Protein AF-A0A067E4E2-F1 (afdb_monomer_lite)

pLDDT: mean 89.76, std 8.55, range [47.16, 97.75]

Secondary structure (DSSP, 8-state):
-BTTTTB--EEE--B-TTSPBPPHHHHGGGS-HHHHTTTEEEEE-TTSSSEEEEE-GGGHHHHHHHHHHHHHHTT-------

InterPro domains:
  IPR007135 Ubiquitin-like-conjugating enzyme Atg3/Atg10 [PF03987] (1-69)

Sequence (82 aa):
YDKYYQTPRVWLTGYDESRMLLKTELILEDVSQDHARKTVTIEDHPHLTGKHASIHPCRHGAVMKKIIDVLVSRGVEPEVDK

Foldseek 3Di:
DDPVLPDDKDWDWDADPVRHTDDQVVVLVVPDPVQSPPFWDFDQDPPDGDTIIIGHCPCVVVVVVVVCVVCVVVVHDDDDDD

Radius of gyration: 15.73 Å; chains: 1; bounding box: 34×27×41 Å

Structure (mmCIF, N/CA/C/O backbone):
data_AF-A0A067E4E2-F1
#
_entry.id   AF-A0A067E4E2-F1
#
loop_
_atom_site.group_PDB
_atom_site.id
_atom_site.type_symbol
_atom_site.label_atom_id
_atom_site.label_alt_id
_atom_site.label_comp_id
_atom_site.label_asym_id
_atom_site.label_entity_id
_atom_site.label_seq_id
_atom_site.pdbx_PDB_ins_code
_atom_site.Cartn_x
_atom_site.Cartn_y
_atom_site.Cartn_z
_atom_site.occupancy
_atom_si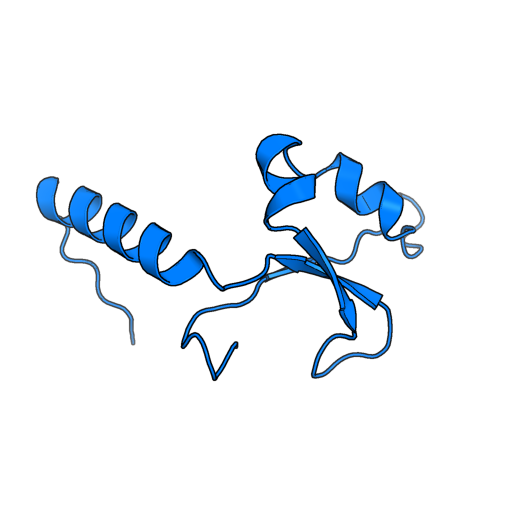te.B_iso_or_equiv
_atom_site.auth_seq_id
_atom_site.auth_comp_id
_atom_site.auth_asym_id
_atom_site.auth_atom_id
_atom_site.pdbx_PDB_model_num
ATOM 1 N N . TYR A 1 1 ? -1.539 -9.668 -0.327 1.00 93.88 1 TYR A N 1
ATOM 2 C CA . TYR A 1 1 ? -1.863 -9.407 1.091 1.00 93.88 1 TYR A CA 1
ATOM 3 C C . TYR A 1 1 ? -0.590 -9.532 1.906 1.00 93.88 1 TYR A C 1
ATOM 5 O O . TYR A 1 1 ? 0.152 -10.481 1.674 1.00 93.88 1 TYR A O 1
ATOM 13 N N . ASP A 1 2 ? -0.304 -8.585 2.799 1.00 95.94 2 ASP A N 1
ATOM 14 C CA . ASP A 1 2 ? 0.868 -8.683 3.667 1.00 95.94 2 ASP A CA 1
ATOM 15 C C . ASP A 1 2 ? 0.517 -9.476 4.929 1.00 95.94 2 ASP A C 1
ATOM 17 O O . ASP A 1 2 ? -0.263 -9.021 5.767 1.00 95.94 2 ASP A O 1
ATOM 21 N N . LYS A 1 3 ? 1.082 -10.681 5.056 1.00 96.50 3 LYS A N 1
ATOM 22 C CA . LYS A 1 3 ? 0.782 -11.571 6.183 1.00 96.50 3 LYS A CA 1
ATOM 23 C C . LYS A 1 3 ? 1.352 -11.061 7.509 1.00 96.50 3 LYS A C 1
ATOM 25 O O . LYS A 1 3 ? 0.754 -11.334 8.544 1.00 96.50 3 LYS A O 1
ATOM 30 N N . TYR A 1 4 ? 2.478 -10.349 7.489 1.00 96.12 4 TYR A N 1
ATOM 31 C CA . TYR A 1 4 ? 3.151 -9.884 8.703 1.00 96.12 4 TYR A CA 1
ATOM 32 C C . TYR A 1 4 ? 2.416 -8.693 9.322 1.00 96.12 4 TYR A C 1
ATOM 34 O O . TYR A 1 4 ? 2.116 -8.700 10.511 1.00 96.12 4 TYR A O 1
ATOM 42 N N . TYR A 1 5 ? 2.069 -7.697 8.505 1.00 96.25 5 TYR A N 1
ATOM 43 C CA . TYR A 1 5 ? 1.335 -6.513 8.957 1.00 96.25 5 TYR A CA 1
ATOM 44 C C . TYR A 1 5 ? -0.183 -6.707 8.976 1.00 96.25 5 TYR A C 1
ATOM 46 O O . TYR A 1 5 ? -0.889 -5.786 9.380 1.00 96.25 5 TYR A O 1
ATOM 54 N N . GLN A 1 6 ? -0.682 -7.852 8.497 1.00 97.00 6 GLN A N 1
ATOM 55 C CA . GLN A 1 6 ? -2.109 -8.174 8.385 1.00 97.00 6 GLN A CA 1
ATOM 56 C C . GLN A 1 6 ? -2.920 -7.056 7.713 1.00 97.00 6 GLN A C 1
ATOM 58 O O . GLN A 1 6 ? -4.007 -6.681 8.144 1.00 97.00 6 GLN A O 1
ATOM 63 N N . THR A 1 7 ? -2.345 -6.474 6.664 1.00 96.38 7 THR A N 1
ATOM 64 C CA . THR A 1 7 ? -2.916 -5.340 5.936 1.00 96.38 7 THR A CA 1
ATOM 65 C C . THR A 1 7 ? -2.760 -5.550 4.433 1.00 96.38 7 THR A C 1
ATOM 67 O O . THR A 1 7 ? -1.886 -6.303 3.977 1.00 96.38 7 THR A O 1
ATOM 70 N N . PRO A 1 8 ? -3.604 -4.903 3.613 1.00 95.75 8 PRO A N 1
ATOM 71 C CA . PRO A 1 8 ? -3.359 -4.860 2.183 1.00 95.75 8 PRO A CA 1
ATOM 72 C C . PRO A 1 8 ? -2.033 -4.137 1.912 1.00 95.75 8 PRO A C 1
ATOM 74 O O . PRO A 1 8 ? -1.711 -3.131 2.545 1.00 95.75 8 PRO A O 1
ATOM 77 N N . ARG A 1 9 ? -1.274 -4.649 0.943 1.00 95.31 9 ARG A N 1
ATOM 78 C CA . ARG A 1 9 ? -0.094 -3.992 0.373 1.00 95.31 9 ARG A CA 1
ATOM 79 C C . ARG A 1 9 ? -0.438 -3.612 -1.059 1.00 95.31 9 ARG A C 1
ATOM 81 O O . ARG A 1 9 ? -0.969 -4.453 -1.787 1.00 95.31 9 ARG A O 1
ATOM 88 N N . VAL A 1 10 ? -0.166 -2.365 -1.427 1.00 94.12 10 VAL A N 1
ATOM 89 C CA . VAL A 1 10 ? -0.486 -1.817 -2.749 1.00 94.12 10 VAL A CA 1
ATOM 90 C C . VAL A 1 10 ? 0.759 -1.872 -3.621 1.00 94.12 10 VAL A C 1
ATOM 92 O O . VAL A 1 10 ? 1.834 -1.473 -3.180 1.00 94.12 10 VAL A O 1
ATOM 95 N N . TRP A 1 11 ? 0.584 -2.346 -4.850 1.00 93.19 11 TRP A N 1
ATOM 96 C CA . TRP A 1 11 ? 1.629 -2.456 -5.862 1.00 93.19 11 TRP A CA 1
ATOM 97 C C . TRP A 1 11 ? 1.190 -1.713 -7.121 1.00 93.19 11 TRP A C 1
ATOM 99 O O . TRP A 1 11 ? 0.034 -1.821 -7.530 1.00 93.19 11 TRP A O 1
ATOM 109 N N . LEU A 1 12 ? 2.106 -0.963 -7.724 1.00 91.56 12 LEU A N 1
ATOM 110 C CA . LEU A 1 12 ? 1.854 -0.079 -8.857 1.00 91.56 12 LEU A CA 1
ATOM 111 C C . LEU A 1 12 ? 2.809 -0.424 -10.000 1.00 91.56 12 LEU A C 1
ATOM 113 O O . LEU A 1 12 ? 4.010 -0.620 -9.799 1.00 91.56 12 LEU A O 1
ATOM 117 N N . THR A 1 13 ? 2.253 -0.495 -11.207 1.00 90.81 13 THR A N 1
ATOM 118 C CA . THR A 1 13 ? 2.997 -0.690 -12.456 1.00 90.81 13 THR A CA 1
ATOM 119 C C . THR A 1 13 ? 2.472 0.315 -13.466 1.00 90.81 13 THR A C 1
ATOM 121 O O . THR A 1 13 ? 1.290 0.283 -13.803 1.00 90.81 13 THR A O 1
ATOM 124 N N . GLY A 1 14 ? 3.336 1.226 -13.899 1.00 90.38 14 GLY A N 1
ATOM 125 C CA . GLY A 1 14 ? 2.994 2.251 -14.873 1.00 90.38 14 GLY A CA 1
ATOM 126 C C . GLY A 1 14 ? 3.199 1.756 -16.299 1.00 90.38 14 GLY A C 1
ATOM 127 O O . GLY A 1 14 ? 4.087 0.940 -16.556 1.00 90.38 14 GLY A O 1
ATOM 128 N N . TYR A 1 15 ? 2.399 2.281 -17.219 1.00 91.75 15 TYR A N 1
ATOM 129 C CA . TYR A 1 15 ? 2.550 2.074 -18.654 1.00 91.75 15 TYR A CA 1
ATOM 130 C C . TYR A 1 15 ? 2.504 3.424 -19.364 1.00 91.75 15 TYR A C 1
ATOM 132 O O . TYR A 1 15 ? 1.773 4.313 -18.931 1.00 91.75 15 TYR A O 1
ATOM 140 N N . ASP A 1 16 ? 3.284 3.577 -20.429 1.00 90.50 16 ASP A N 1
ATOM 141 C CA . ASP A 1 16 ? 3.228 4.765 -21.276 1.00 90.50 16 ASP A CA 1
ATOM 142 C C . ASP A 1 16 ? 2.020 4.725 -22.232 1.00 90.50 16 ASP A C 1
ATOM 144 O O . ASP A 1 16 ? 1.241 3.767 -22.265 1.00 90.50 16 ASP A O 1
ATOM 148 N N . GLU A 1 17 ? 1.864 5.771 -23.046 1.00 93.69 17 GLU A N 1
ATOM 149 C CA . GLU A 1 17 ? 0.774 5.884 -24.026 1.00 93.69 17 GLU A CA 1
ATOM 150 C C . GLU A 1 17 ? 0.784 4.762 -25.080 1.00 93.69 17 GLU A C 1
ATOM 152 O O . GLU A 1 17 ? -0.258 4.415 -25.638 1.00 93.69 17 GLU A O 1
ATOM 157 N N . SER A 1 18 ? 1.946 4.148 -25.321 1.00 95.81 18 SER A N 1
ATOM 158 C CA . SER A 1 18 ? 2.114 3.002 -26.223 1.00 95.81 18 SER A CA 1
ATOM 159 C C . SER A 1 18 ? 1.908 1.655 -25.517 1.00 95.81 18 SER A C 1
ATOM 161 O O . SER A 1 18 ? 2.100 0.605 -26.133 1.00 95.81 18 SER A O 1
ATOM 163 N N . ARG A 1 19 ? 1.478 1.667 -24.246 1.00 90.88 19 ARG A N 1
ATOM 164 C CA . ARG A 1 19 ? 1.308 0.496 -23.367 1.00 90.88 19 ARG A CA 1
ATOM 165 C C . ARG A 1 19 ? 2.606 -0.257 -23.079 1.00 90.88 19 ARG A C 1
ATOM 167 O O . ARG A 1 19 ? 2.568 -1.443 -22.744 1.00 90.88 19 ARG A O 1
ATOM 174 N N . MET A 1 20 ? 3.747 0.411 -23.178 1.00 91.62 20 MET A N 1
ATOM 175 C CA . MET A 1 20 ? 5.027 -0.145 -22.754 1.00 91.62 20 MET A CA 1
ATOM 176 C C . MET A 1 20 ? 5.241 0.126 -21.268 1.00 91.62 20 MET A C 1
ATOM 178 O O . MET A 1 20 ? 4.769 1.128 -20.737 1.00 91.62 20 MET A O 1
ATOM 182 N N . LEU A 1 21 ? 5.938 -0.780 -20.579 1.00 88.94 21 LEU A N 1
ATOM 183 C CA . LEU A 1 21 ? 6.225 -0.630 -19.152 1.00 88.94 21 LEU A CA 1
ATOM 184 C C . LEU A 1 21 ? 7.021 0.653 -18.891 1.00 88.94 21 LEU A C 1
ATOM 186 O O . LEU A 1 21 ? 8.091 0.858 -19.470 1.00 88.94 21 LEU A O 1
ATOM 190 N N . LEU A 1 22 ? 6.520 1.481 -17.974 1.00 89.88 22 LEU A N 1
ATOM 191 C CA . LEU A 1 22 ? 7.258 2.638 -17.489 1.00 89.88 22 LEU A CA 1
ATOM 192 C C . LEU A 1 22 ? 8.428 2.195 -16.619 1.00 89.88 22 LEU A C 1
ATOM 194 O O . LEU A 1 22 ? 8.363 1.216 -15.871 1.00 89.88 22 LEU A O 1
ATOM 198 N N . LYS A 1 23 ? 9.497 2.986 -16.685 1.00 85.00 23 LYS A N 1
ATOM 199 C CA . LYS A 1 23 ? 10.587 2.903 -15.721 1.00 85.00 23 LYS A CA 1
ATOM 200 C C . LYS A 1 23 ? 10.067 3.253 -14.336 1.00 85.00 23 LYS A C 1
ATOM 202 O O . LYS A 1 23 ? 9.268 4.176 -14.180 1.00 85.00 23 LYS A O 1
ATOM 207 N N . THR A 1 24 ? 10.534 2.533 -13.326 1.00 76.50 24 THR A N 1
ATOM 208 C CA . THR A 1 24 ? 9.984 2.660 -11.979 1.00 76.50 24 THR A CA 1
ATOM 209 C C . THR A 1 24 ? 10.213 4.045 -11.373 1.00 76.50 24 THR A C 1
ATOM 211 O O . THR A 1 24 ? 9.408 4.487 -10.560 1.00 76.50 24 THR A O 1
ATOM 214 N N . GLU A 1 25 ? 11.251 4.767 -11.803 1.00 79.00 25 GLU A N 1
ATOM 215 C CA . GLU A 1 25 ? 11.503 6.150 -11.387 1.00 79.00 25 GLU A CA 1
ATOM 216 C C . GLU A 1 25 ? 10.415 7.117 -11.873 1.00 79.00 25 GLU A C 1
ATOM 218 O O . GLU A 1 25 ? 10.078 8.048 -11.151 1.00 79.00 25 GLU A O 1
ATOM 223 N N . LEU A 1 26 ? 9.828 6.869 -13.049 1.00 84.81 26 LEU A N 1
ATOM 224 C CA . LEU A 1 26 ? 8.750 7.696 -13.603 1.00 84.81 26 LEU A CA 1
ATOM 225 C C . LEU A 1 26 ? 7.435 7.474 -12.852 1.00 84.81 26 LEU A C 1
ATOM 227 O O . LEU A 1 26 ? 6.670 8.406 -12.656 1.00 84.81 26 LEU A O 1
ATOM 231 N N . ILE A 1 27 ? 7.205 6.259 -12.339 1.00 85.31 27 ILE A N 1
ATOM 232 C CA . ILE A 1 27 ? 6.030 5.959 -11.502 1.00 85.31 27 ILE A CA 1
ATOM 233 C C . ILE A 1 27 ? 6.035 6.814 -10.223 1.00 85.31 27 ILE A C 1
ATOM 235 O O . ILE A 1 27 ? 4.979 7.131 -9.682 1.00 85.31 27 ILE A O 1
ATOM 239 N N . LEU A 1 28 ? 7.213 7.206 -9.724 1.00 81.06 28 LEU A N 1
ATOM 240 C CA . LEU A 1 28 ? 7.320 8.048 -8.531 1.00 81.06 28 LEU A CA 1
ATOM 241 C C . LEU A 1 28 ? 6.869 9.494 -8.771 1.00 81.06 28 LEU A C 1
ATOM 243 O O . LEU A 1 28 ? 6.588 10.182 -7.791 1.00 81.06 28 LEU A O 1
ATOM 247 N N . GLU A 1 29 ? 6.777 9.950 -10.024 1.00 85.06 29 GLU A N 1
ATOM 248 C CA . GLU A 1 29 ? 6.258 11.285 -10.360 1.00 85.06 29 GLU A CA 1
ATOM 249 C C . GLU A 1 29 ? 4.756 11.399 -10.062 1.00 85.06 29 GLU A C 1
ATOM 251 O O . GLU A 1 29 ? 4.288 12.457 -9.644 1.00 85.06 29 GLU A O 1
ATOM 256 N N . ASP A 1 30 ? 4.030 10.282 -10.161 1.00 83.06 30 ASP A N 1
ATOM 257 C CA . ASP A 1 30 ? 2.601 10.192 -9.841 1.00 83.06 30 ASP A CA 1
ATOM 258 C C . ASP A 1 30 ? 2.329 10.003 -8.339 1.00 83.06 30 ASP A C 1
ATOM 260 O O . ASP A 1 30 ? 1.182 10.023 -7.881 1.00 83.06 30 ASP A O 1
ATOM 264 N N . VAL A 1 31 ? 3.377 9.815 -7.532 1.00 82.00 31 VAL A N 1
ATOM 265 C CA . VAL A 1 31 ? 3.253 9.687 -6.082 1.00 82.00 31 VAL A CA 1
ATOM 266 C C . VAL A 1 31 ? 3.457 11.055 -5.438 1.00 82.00 31 VAL A C 1
ATOM 268 O O . VAL A 1 31 ? 4.473 11.715 -5.633 1.00 82.00 31 VAL A O 1
ATOM 271 N N . SER A 1 32 ? 2.515 11.457 -4.577 1.00 82.06 32 SER A N 1
ATOM 272 C CA . SER A 1 32 ? 2.660 12.640 -3.715 1.00 82.06 32 SER A CA 1
ATOM 273 C C . SER A 1 32 ? 4.056 12.678 -3.080 1.00 82.06 32 SER A C 1
ATOM 275 O O . SER A 1 32 ? 4.461 11.710 -2.433 1.00 82.06 32 SER A O 1
ATOM 277 N N . GLN A 1 33 ? 4.788 13.791 -3.227 1.00 76.12 33 GLN A N 1
ATOM 278 C CA . GLN A 1 33 ? 6.184 13.889 -2.774 1.00 76.12 33 GLN A CA 1
ATOM 279 C C . GLN A 1 33 ? 6.372 13.542 -1.287 1.00 76.12 33 GLN A C 1
ATOM 281 O O . GLN A 1 33 ? 7.386 12.947 -0.915 1.00 76.12 33 GLN A O 1
ATOM 286 N N . ASP A 1 34 ? 5.375 13.842 -0.448 1.00 74.94 34 ASP A N 1
ATOM 287 C CA . ASP A 1 34 ? 5.376 13.495 0.978 1.00 74.94 34 ASP A CA 1
ATOM 288 C C . ASP A 1 34 ? 5.383 11.980 1.234 1.00 74.94 34 ASP A C 1
ATOM 290 O O . ASP A 1 34 ? 5.925 11.526 2.247 1.00 74.94 34 ASP A O 1
ATOM 294 N N . HIS A 1 35 ? 4.810 11.202 0.314 1.00 70.88 35 HIS A N 1
ATOM 295 C CA . HIS A 1 35 ? 4.688 9.745 0.374 1.00 70.88 35 HIS A CA 1
ATOM 296 C C . HIS A 1 35 ? 5.784 9.039 -0.437 1.00 70.88 35 HIS A C 1
ATOM 298 O O . HIS A 1 35 ? 6.301 8.006 0.000 1.00 70.88 35 HIS A O 1
ATOM 304 N N . ALA A 1 36 ? 6.205 9.623 -1.565 1.00 67.31 36 ALA A N 1
ATOM 305 C CA . ALA A 1 36 ? 7.181 9.058 -2.501 1.00 67.31 36 ALA A CA 1
ATOM 306 C C . ALA A 1 36 ? 8.522 8.702 -1.842 1.00 67.31 36 ALA A C 1
ATOM 308 O O . ALA A 1 36 ? 9.166 7.736 -2.230 1.00 67.31 36 ALA A O 1
ATOM 309 N N . ARG A 1 37 ? 8.932 9.454 -0.812 1.00 67.50 37 ARG A N 1
ATOM 310 C CA . ARG A 1 37 ? 10.214 9.252 -0.110 1.00 67.50 37 ARG A CA 1
ATOM 311 C C . ARG A 1 37 ? 10.099 8.561 1.248 1.00 67.50 37 ARG A C 1
ATOM 313 O O . ARG A 1 37 ? 11.113 8.364 1.912 1.00 67.50 37 ARG A O 1
ATOM 320 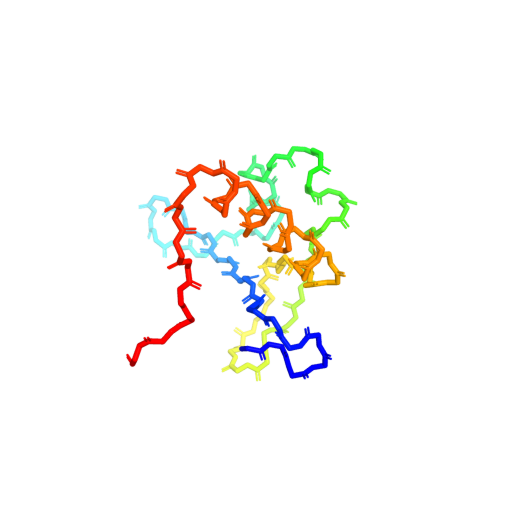N N . LYS A 1 38 ? 8.882 8.254 1.704 1.00 76.31 38 LYS A N 1
ATOM 321 C CA . LYS A 1 38 ? 8.641 7.719 3.058 1.00 76.31 38 LYS A CA 1
ATOM 322 C C . LYS A 1 38 ? 7.983 6.353 3.047 1.00 76.31 38 LYS A C 1
ATOM 324 O O . LYS A 1 38 ? 8.272 5.538 3.918 1.00 76.31 38 LYS A O 1
ATOM 329 N N . THR A 1 39 ? 7.069 6.131 2.111 1.00 81.62 39 THR A N 1
ATOM 330 C CA . THR A 1 39 ? 6.228 4.934 2.096 1.00 81.62 39 THR A CA 1
ATOM 331 C C . THR A 1 39 ? 6.303 4.171 0.788 1.00 81.62 39 THR A C 1
ATOM 333 O O . THR A 1 39 ? 5.835 3.044 0.773 1.00 81.62 39 THR A O 1
ATOM 336 N N . VAL A 1 40 ? 6.870 4.736 -0.283 1.00 87.88 40 VAL A N 1
ATOM 337 C CA . VAL A 1 40 ? 7.008 4.036 -1.568 1.00 87.88 40 VAL A CA 1
ATOM 338 C C . VAL A 1 40 ? 8.433 3.537 -1.771 1.00 87.88 40 VAL A C 1
ATOM 340 O O . VAL A 1 40 ? 9.391 4.293 -1.622 1.00 87.88 40 VAL A O 1
ATOM 343 N N . THR A 1 41 ? 8.565 2.257 -2.106 1.00 86.75 41 THR A N 1
ATOM 344 C CA . THR A 1 41 ? 9.834 1.577 -2.391 1.00 86.75 41 THR A CA 1
ATOM 345 C C . THR A 1 41 ? 9.728 0.779 -3.685 1.00 86.75 41 THR A C 1
ATOM 347 O O . THR A 1 41 ? 8.635 0.404 -4.111 1.00 86.75 41 THR A O 1
ATOM 350 N N . ILE A 1 42 ? 10.868 0.532 -4.334 1.00 88.56 42 ILE A N 1
ATOM 351 C CA . ILE A 1 42 ? 10.935 -0.333 -5.514 1.00 88.56 42 ILE A CA 1
ATOM 352 C C . ILE A 1 42 ? 11.337 -1.733 -5.060 1.00 88.56 42 ILE A C 1
ATOM 354 O O . ILE A 1 42 ? 12.470 -1.950 -4.631 1.00 88.56 42 ILE A O 1
ATOM 358 N N . GLU A 1 43 ? 10.404 -2.676 -5.147 1.00 89.81 43 GLU A N 1
ATOM 359 C CA . GLU A 1 43 ? 10.550 -4.032 -4.612 1.00 89.81 43 GLU A CA 1
ATOM 360 C C . GLU A 1 43 ? 10.122 -5.080 -5.644 1.00 89.81 43 GLU A C 1
ATOM 362 O O . GLU A 1 43 ? 9.35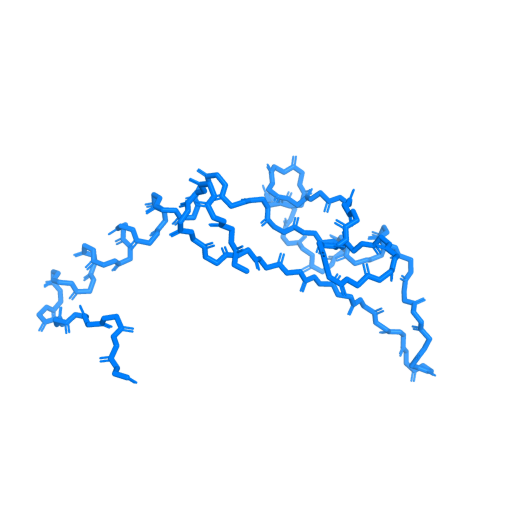0 -4.802 -6.565 1.00 89.81 43 GLU A O 1
ATOM 367 N N . ASP A 1 44 ? 10.633 -6.301 -5.492 1.00 91.56 44 ASP A N 1
ATOM 368 C CA . ASP A 1 44 ? 10.172 -7.446 -6.274 1.00 91.56 44 ASP A CA 1
ATOM 369 C C . ASP A 1 44 ? 8.812 -7.916 -5.735 1.00 91.56 44 ASP A C 1
ATOM 371 O O . ASP A 1 44 ? 8.614 -8.064 -4.523 1.00 91.56 44 ASP A O 1
ATOM 375 N N . HIS A 1 45 ? 7.851 -8.130 -6.633 1.00 93.06 45 H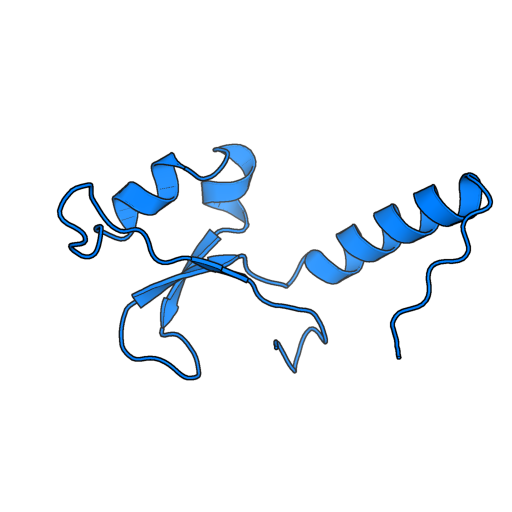IS A N 1
ATOM 376 C CA . HIS A 1 45 ? 6.506 -8.536 -6.238 1.00 93.06 45 HIS A CA 1
ATOM 377 C C . HIS A 1 45 ? 6.499 -10.005 -5.768 1.00 93.06 45 HIS A C 1
ATOM 379 O O . HIS A 1 45 ? 7.089 -10.862 -6.423 1.00 93.06 45 HIS A O 1
ATOM 385 N N . PRO A 1 46 ? 5.777 -10.364 -4.687 1.00 94.00 46 PRO A N 1
ATOM 386 C CA . PRO A 1 46 ? 5.796 -11.723 -4.128 1.00 94.00 46 PRO A CA 1
ATOM 387 C C . PRO A 1 46 ? 5.210 -12.803 -5.054 1.00 94.00 46 PRO A C 1
ATOM 389 O O . PRO A 1 46 ? 5.387 -13.992 -4.803 1.00 94.00 46 PRO A O 1
ATOM 392 N N . HIS A 1 47 ? 4.478 -12.402 -6.097 1.00 94.38 47 HIS A N 1
ATOM 393 C CA . HIS A 1 47 ? 3.789 -13.308 -7.027 1.00 94.38 47 HIS A CA 1
ATOM 394 C C . HIS A 1 47 ? 3.993 -12.971 -8.512 1.00 94.38 47 HIS A C 1
ATOM 396 O O . HIS A 1 47 ? 3.422 -13.646 -9.360 1.00 94.38 47 HIS A O 1
ATOM 402 N N . LEU A 1 48 ? 4.738 -11.910 -8.839 1.00 92.69 48 LEU A N 1
ATOM 403 C CA . LEU A 1 48 ? 4.937 -11.447 -10.217 1.00 92.69 48 LEU A CA 1
ATOM 404 C C . LEU A 1 48 ? 6.421 -11.187 -10.435 1.00 92.69 48 LEU A C 1
ATOM 406 O O . LEU A 1 48 ? 7.143 -10.842 -9.504 1.00 92.69 48 LEU A O 1
ATOM 410 N N . THR A 1 49 ? 6.873 -11.369 -11.667 1.00 90.06 49 THR A N 1
ATOM 411 C CA . THR A 1 49 ? 8.260 -11.106 -12.042 1.00 90.06 49 THR A CA 1
ATOM 412 C C . THR A 1 49 ? 8.465 -9.633 -12.355 1.00 90.06 49 THR A C 1
ATOM 414 O O . THR A 1 49 ? 7.680 -9.053 -13.105 1.00 90.06 49 THR A O 1
ATOM 417 N N . GLY A 1 50 ? 9.581 -9.082 -11.888 1.00 86.38 50 GLY A N 1
ATOM 418 C CA . GLY A 1 50 ? 9.974 -7.703 -12.152 1.00 86.38 50 GLY A CA 1
ATOM 419 C C . GLY A 1 50 ? 9.917 -6.831 -10.904 1.00 86.38 50 GLY A C 1
ATOM 420 O O . GLY A 1 50 ? 9.455 -7.245 -9.839 1.00 86.38 50 GLY A O 1
ATOM 421 N N . LYS A 1 51 ? 10.430 -5.609 -11.055 1.00 86.25 51 LYS A N 1
ATOM 422 C CA . LYS A 1 51 ? 10.423 -4.594 -10.004 1.00 86.25 51 LYS A CA 1
ATOM 423 C C . LYS A 1 51 ? 9.201 -3.711 -10.145 1.00 86.25 51 LYS A C 1
ATOM 425 O O . LYS A 1 51 ? 8.925 -3.195 -11.225 1.00 86.25 51 LYS A O 1
ATOM 430 N N . HIS A 1 52 ? 8.518 -3.501 -9.033 1.00 91.00 52 HIS A N 1
ATOM 431 C CA . HIS A 1 52 ? 7.292 -2.722 -8.967 1.00 91.00 52 HIS A CA 1
ATOM 432 C C . HIS A 1 52 ? 7.423 -1.657 -7.884 1.00 91.00 52 HIS A C 1
ATOM 434 O O . HIS A 1 52 ? 8.137 -1.842 -6.894 1.00 91.00 52 HIS A O 1
ATOM 440 N N . ALA A 1 53 ? 6.712 -0.547 -8.054 1.00 90.69 53 ALA A N 1
ATOM 441 C CA . ALA A 1 53 ? 6.549 0.403 -6.967 1.00 90.69 53 ALA A CA 1
ATOM 442 C C . ALA A 1 53 ? 5.567 -0.188 -5.944 1.00 90.69 53 ALA A C 1
ATOM 444 O O . ALA A 1 53 ? 4.493 -0.671 -6.303 1.00 90.69 53 ALA A O 1
ATOM 445 N N . SER A 1 54 ? 5.940 -0.171 -4.671 1.00 92.69 54 SER A N 1
ATOM 446 C CA . SER A 1 54 ? 5.193 -0.763 -3.563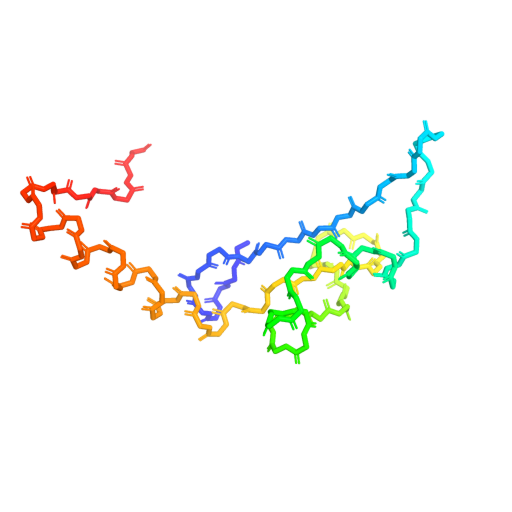 1.00 92.69 54 SER A CA 1
ATOM 447 C C . SER A 1 54 ? 4.980 0.280 -2.479 1.00 92.69 54 SER A C 1
ATOM 449 O O . SER A 1 54 ? 5.922 0.974 -2.100 1.00 92.69 54 SER A O 1
ATOM 451 N N . ILE A 1 55 ? 3.757 0.386 -1.957 1.00 93.06 55 ILE A N 1
ATOM 452 C CA . ILE A 1 55 ? 3.488 1.182 -0.755 1.00 93.06 55 ILE A CA 1
ATOM 453 C C . ILE A 1 55 ? 3.694 0.280 0.462 1.00 93.06 55 ILE A C 1
ATOM 455 O O . ILE A 1 55 ? 2.926 -0.661 0.696 1.00 93.06 55 ILE A O 1
ATOM 459 N N . HIS A 1 56 ? 4.736 0.566 1.239 1.00 92.81 56 HIS A N 1
ATOM 460 C CA . HIS A 1 56 ? 5.130 -0.231 2.387 1.00 92.81 56 HIS A CA 1
ATOM 461 C C . HIS A 1 56 ? 4.035 -0.220 3.475 1.00 92.81 56 HIS A C 1
ATOM 463 O O . HIS A 1 56 ? 3.651 0.845 3.969 1.00 92.81 56 HIS A O 1
ATOM 469 N N . PRO A 1 57 ? 3.563 -1.393 3.935 1.00 94.81 57 PRO A N 1
ATOM 470 C CA . PRO A 1 57 ? 2.336 -1.492 4.727 1.00 94.81 57 PRO A CA 1
ATOM 471 C C . PRO A 1 57 ? 2.482 -1.127 6.211 1.00 94.81 57 PRO A C 1
ATOM 473 O O . PRO A 1 57 ? 1.491 -1.084 6.937 1.00 94.81 57 PRO A O 1
ATOM 476 N N . CYS A 1 58 ? 3.690 -0.816 6.696 1.00 93.69 58 CYS A N 1
ATOM 477 C CA . CYS A 1 58 ? 3.965 -0.608 8.128 1.00 93.69 58 CYS A CA 1
ATOM 478 C C . CYS A 1 58 ? 3.113 0.472 8.818 1.00 93.69 58 CYS A C 1
ATOM 480 O O . CYS A 1 58 ? 2.979 0.455 10.043 1.00 93.69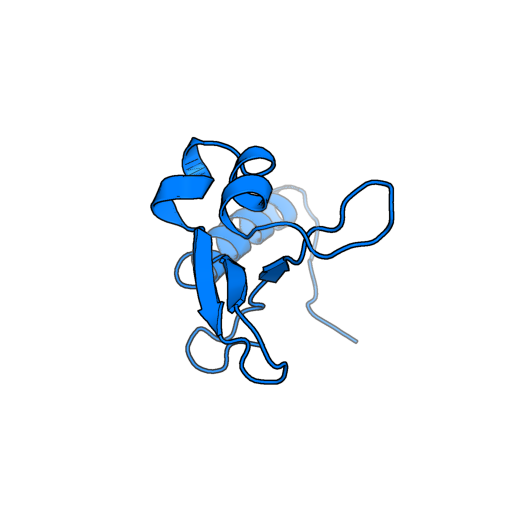 58 CYS A O 1
ATOM 482 N N . ARG A 1 59 ? 2.542 1.420 8.066 1.00 93.44 59 ARG A N 1
ATOM 483 C CA . ARG A 1 59 ? 1.646 2.459 8.600 1.00 93.44 59 ARG A CA 1
ATOM 484 C C . ARG A 1 59 ? 0.171 2.228 8.278 1.00 93.44 59 ARG A C 1
ATOM 486 O O . ARG A 1 59 ? -0.663 2.944 8.829 1.00 93.44 59 ARG A O 1
ATOM 493 N N . HIS A 1 60 ? -0.170 1.228 7.465 1.00 94.88 60 HIS A N 1
ATOM 494 C CA . HIS A 1 60 ? -1.540 1.008 6.995 1.00 94.88 60 HIS A CA 1
ATOM 495 C C . HIS A 1 60 ? -2.512 0.741 8.148 1.00 94.88 60 HIS A C 1
ATOM 497 O O . HIS A 1 60 ? -3.572 1.356 8.195 1.00 94.88 60 HIS A O 1
ATOM 503 N N . GLY A 1 61 ? -2.133 -0.078 9.136 1.00 96.44 61 GLY A N 1
ATOM 504 C CA . GLY A 1 61 ? -2.996 -0.352 10.293 1.00 96.44 61 GLY A CA 1
ATOM 505 C C . GLY A 1 61 ? -3.340 0.906 11.103 1.00 96.44 61 GLY A C 1
ATOM 506 O O . GLY A 1 61 ? -4.493 1.125 11.466 1.00 96.44 61 GLY A O 1
ATOM 507 N N . ALA A 1 62 ? -2.359 1.789 11.326 1.00 96.00 62 ALA A N 1
ATOM 508 C CA . ALA A 1 62 ? -2.578 3.048 12.040 1.00 96.00 62 ALA A CA 1
ATOM 509 C C . ALA A 1 62 ? -3.465 4.025 11.250 1.00 96.00 62 ALA A C 1
ATOM 511 O O . ALA A 1 62 ? -4.254 4.757 11.848 1.00 96.00 62 ALA A O 1
ATOM 512 N N . VAL A 1 63 ? -3.340 4.041 9.919 1.00 95.44 63 VAL A N 1
ATOM 513 C CA . VAL A 1 63 ? -4.198 4.842 9.033 1.00 95.44 63 VAL A CA 1
ATOM 514 C C . VAL A 1 63 ? -5.632 4.309 9.049 1.00 95.44 63 VAL A C 1
ATOM 516 O O . VAL A 1 63 ? -6.554 5.085 9.284 1.00 95.44 63 VAL A O 1
ATOM 519 N N . MET A 1 64 ? -5.821 2.996 8.894 1.00 96.44 64 MET A N 1
ATOM 520 C CA . MET A 1 64 ? -7.147 2.369 8.908 1.00 96.44 64 MET A CA 1
ATOM 521 C C . MET A 1 64 ? -7.881 2.589 10.226 1.00 96.44 64 MET A C 1
ATOM 523 O O . MET A 1 64 ? -9.059 2.934 10.207 1.00 96.44 64 MET A O 1
ATOM 527 N N . LYS A 1 65 ? -7.182 2.484 11.363 1.00 96.50 65 LYS A N 1
ATOM 528 C CA . LYS A 1 65 ? -7.771 2.787 12.672 1.00 96.50 65 LYS A CA 1
ATOM 529 C C . LYS A 1 65 ? -8.357 4.201 12.717 1.00 96.50 65 LYS A C 1
ATOM 531 O O . LYS A 1 65 ? -9.514 4.366 13.074 1.00 96.50 65 LYS A O 1
ATOM 536 N N . LYS A 1 66 ? -7.591 5.210 12.286 1.00 97.19 66 LYS A N 1
ATOM 537 C CA . LYS A 1 66 ? -8.064 6.605 12.259 1.00 97.19 66 LYS A CA 1
ATOM 538 C C . LYS A 1 66 ? -9.279 6.788 11.351 1.00 97.19 66 LYS A C 1
ATOM 540 O O . LYS A 1 66 ? -10.174 7.553 11.689 1.00 97.19 66 LYS A O 1
ATOM 545 N N . ILE A 1 67 ? -9.303 6.110 10.202 1.00 96.25 67 ILE A N 1
ATOM 546 C CA . ILE A 1 67 ? -10.444 6.158 9.278 1.00 96.25 67 ILE A CA 1
ATOM 547 C C . ILE A 1 67 ? -11.689 5.570 9.951 1.00 96.25 67 ILE A C 1
ATOM 549 O O . ILE A 1 67 ? -12.739 6.207 9.930 1.00 96.25 67 ILE A O 1
ATOM 553 N N . ILE A 1 68 ? -11.565 4.402 10.588 1.00 97.12 68 ILE A N 1
ATOM 554 C CA . ILE A 1 68 ? -12.665 3.751 11.313 1.00 97.12 68 ILE A CA 1
ATOM 555 C C . ILE A 1 68 ? -13.163 4.639 12.458 1.00 97.12 68 ILE A C 1
ATOM 557 O O . ILE A 1 68 ? -14.364 4.869 12.548 1.00 97.12 68 ILE A O 1
ATOM 561 N N . ASP A 1 69 ? -12.265 5.205 13.269 1.00 97.56 69 ASP A N 1
ATOM 562 C CA . ASP A 1 69 ? -12.630 6.100 14.376 1.00 97.56 69 ASP A CA 1
ATOM 563 C C . ASP A 1 69 ? -13.468 7.296 13.873 1.00 97.56 69 ASP A C 1
ATOM 565 O O . ASP A 1 69 ? -14.487 7.657 14.467 1.00 97.56 69 ASP A O 1
ATOM 569 N N . VAL A 1 70 ? -13.082 7.883 12.731 1.00 97.75 70 VAL A N 1
ATOM 570 C CA . VAL A 1 70 ? -13.841 8.966 12.084 1.00 97.75 70 VAL A CA 1
ATOM 571 C C . VAL A 1 70 ? -15.209 8.483 11.594 1.00 97.75 70 VAL A C 1
ATOM 573 O O . VAL A 1 70 ? -16.197 9.187 11.806 1.00 97.75 70 VAL A O 1
ATOM 576 N N . LEU A 1 71 ? -15.295 7.314 10.956 1.00 97.00 71 LEU A N 1
ATOM 577 C CA . LEU A 1 71 ? -16.568 6.752 10.486 1.00 97.00 71 LEU A CA 1
ATOM 578 C C . LEU A 1 71 ? -17.529 6.484 11.652 1.00 97.00 71 LEU A C 1
ATOM 580 O O . LEU A 1 71 ? -18.678 6.925 11.609 1.00 97.00 71 LEU A O 1
ATOM 584 N N . VAL A 1 72 ? -17.033 5.878 12.729 1.00 97.38 72 VAL A N 1
ATOM 585 C CA . VAL A 1 72 ? -17.810 5.599 13.944 1.00 97.38 72 VAL A CA 1
ATOM 586 C C . VAL A 1 72 ? -18.297 6.891 14.596 1.00 97.38 72 VAL A C 1
ATOM 588 O O . VAL A 1 72 ? -19.469 6.992 14.951 1.00 97.38 72 VAL A O 1
ATOM 591 N N . SER A 1 73 ? -17.460 7.935 14.669 1.00 97.06 73 SER A N 1
ATOM 592 C CA . SER A 1 73 ? -17.888 9.247 15.193 1.00 97.06 73 SER A CA 1
ATOM 593 C C . SER A 1 73 ? -19.020 9.898 14.386 1.00 97.06 73 SER A C 1
ATOM 595 O O . SER A 1 73 ? -19.737 10.756 14.897 1.00 97.06 73 SER A O 1
ATOM 597 N N . ARG A 1 74 ? -19.191 9.484 13.124 1.00 97.00 74 ARG A N 1
ATOM 598 C CA . ARG A 1 74 ? -20.262 9.930 12.224 1.00 97.00 74 ARG A CA 1
ATOM 599 C C . ARG A 1 74 ? -21.490 9.015 12.266 1.00 97.00 74 ARG A C 1
ATOM 601 O O . ARG A 1 74 ? -22.402 9.211 11.468 1.00 97.00 74 ARG A O 1
ATOM 608 N N . GLY A 1 75 ? -21.517 8.034 13.169 1.00 96.19 75 GLY A N 1
ATOM 609 C CA . GLY A 1 75 ? -22.603 7.063 13.302 1.00 96.19 75 GLY A CA 1
ATOM 610 C C . GLY A 1 75 ? -22.597 5.966 12.235 1.00 96.19 75 GLY A C 1
ATOM 611 O O . GLY A 1 75 ? -23.616 5.312 12.043 1.00 96.19 75 GLY A O 1
ATOM 612 N N . VAL A 1 76 ? -21.483 5.777 11.520 1.00 96.62 76 VAL A N 1
ATOM 613 C CA . VAL A 1 76 ? -21.311 4.665 10.576 1.00 96.62 76 VAL A CA 1
ATOM 614 C C . VAL A 1 76 ? -20.689 3.487 11.318 1.00 96.62 76 VAL A C 1
ATOM 616 O O . VAL A 1 76 ? -19.675 3.657 11.990 1.00 96.62 76 VAL A O 1
ATOM 619 N N . GLU A 1 77 ? -21.247 2.291 11.149 1.00 94.94 77 GLU A N 1
ATOM 620 C CA . GLU A 1 77 ? -20.680 1.037 11.657 1.00 94.94 77 GLU A CA 1
ATOM 621 C C . GLU A 1 77 ? -19.987 0.290 10.504 1.00 94.94 77 GLU A C 1
ATOM 623 O O . GLU A 1 77 ? -20.652 -0.390 9.723 1.00 94.94 77 GLU A O 1
ATOM 628 N N . PRO A 1 78 ? -18.666 0.472 10.306 1.00 93.19 78 PRO A N 1
ATOM 629 C CA . PRO A 1 78 ? -17.951 -0.198 9.229 1.00 93.19 78 PRO A CA 1
ATOM 630 C C . PRO A 1 78 ? -17.719 -1.678 9.559 1.00 93.19 78 PRO A C 1
ATOM 632 O O . PRO A 1 78 ? -17.139 -2.010 10.592 1.00 93.19 78 PRO A O 1
ATOM 635 N N . GLU A 1 79 ? -18.096 -2.557 8.636 1.00 93.56 79 GLU A N 1
ATOM 636 C CA . GLU A 1 79 ? -17.786 -3.988 8.670 1.00 93.56 79 GLU A CA 1
ATOM 637 C C . GLU A 1 79 ? -16.704 -4.322 7.634 1.00 93.56 79 GLU A C 1
ATOM 639 O O . GLU A 1 79 ? -16.544 -3.627 6.630 1.00 93.56 79 GLU A O 1
ATOM 644 N N . VAL A 1 80 ? -15.927 -5.376 7.893 1.00 88.19 80 VAL A N 1
ATOM 645 C CA . VAL A 1 80 ? -14.834 -5.800 7.001 1.00 88.19 80 VAL A CA 1
ATOM 646 C C . VAL A 1 80 ? -15.360 -6.604 5.804 1.00 88.19 80 VAL A C 1
ATOM 648 O O . VAL A 1 80 ? -14.741 -6.569 4.745 1.00 88.19 80 VAL A O 1
ATOM 651 N N . ASP A 1 81 ? -16.512 -7.268 5.949 1.00 82.19 81 ASP A N 1
ATOM 652 C CA . ASP A 1 81 ? -16.864 -8.443 5.148 1.00 82.19 81 ASP A CA 1
ATOM 653 C C . ASP A 1 81 ? -18.346 -8.523 4.747 1.00 82.19 81 ASP A C 1
ATOM 655 O O . ASP A 1 81 ? -19.234 -8.093 5.485 1.00 82.19 81 ASP A O 1
ATOM 659 N N . LYS A 1 82 ? -18.594 -9.189 3.608 1.00 47.16 82 LYS A N 1
ATOM 660 C CA . LYS A 1 82 ? -18.945 -10.626 3.557 1.00 47.16 82 LYS A CA 1
ATOM 661 C C . LYS A 1 82 ? -18.306 -11.306 2.352 1.00 47.16 82 LYS A C 1
ATOM 663 O O . LYS A 1 82 ? -18.300 -10.681 1.270 1.00 47.16 82 LYS A O 1
#

Organism: Citrus sinensis (NCBI:txid2711)